Protein AF-A0AA94M125-F1 (afdb_monomer_lite)

Secondary structure (DSSP, 8-state):
----EETTTTEETTEE-SSHHHHHHHHHHHHHHHHHHHHHHH--

Sequence (44 aa):
MTLDINKEGLTILGIPFDSFSDFNIVWYVLDYQRLKIMNLLFKR

pLDDT: mean 88.16, std 8.78, range [55.38, 96.56]

Structure (mmCIF, N/CA/C/O backbone):
data_AF-A0AA94M125-F1
#
_entry.id   AF-A0AA94M125-F1
#
loop_
_atom_site.group_PDB
_atom_site.id
_atom_site.type_symbol
_atom_site.label_atom_id
_atom_site.label_alt_id
_atom_site.label_comp_id
_atom_site.label_asym_id
_atom_site.label_entity_id
_atom_site.label_seq_id
_atom_site.pdbx_PDB_ins_code
_atom_site.Cartn_x
_atom_site.Cartn_y
_atom_site.Cartn_z
_atom_site.occupancy
_atom_site.B_iso_or_equiv
_atom_site.auth_seq_id
_atom_site.auth_comp_id
_atom_site.auth_asym_id
_atom_site.auth_atom_id
_atom_site.pdbx_PDB_model_num
ATOM 1 N N . MET A 1 1 ? -11.420 -8.395 4.728 1.00 61.34 1 MET A N 1
ATOM 2 C CA . MET A 1 1 ? -10.245 -8.455 3.834 1.00 61.34 1 MET A CA 1
ATOM 3 C C . MET A 1 1 ? -9.064 -7.895 4.599 1.00 61.34 1 MET A C 1
ATOM 5 O O . MET A 1 1 ? -9.186 -6.798 5.131 1.00 61.34 1 MET A O 1
ATOM 9 N N . THR A 1 2 ? -7.981 -8.656 4.716 1.00 77.44 2 THR A N 1
ATOM 10 C CA . THR A 1 2 ? -6.733 -8.202 5.346 1.00 77.44 2 THR A CA 1
ATOM 11 C C . THR A 1 2 ? -5.856 -7.609 4.251 1.00 77.44 2 THR A C 1
ATOM 13 O O . THR A 1 2 ? -5.683 -8.243 3.214 1.00 77.44 2 THR A O 1
ATOM 16 N N . LEU A 1 3 ? -5.364 -6.384 4.440 1.00 83.88 3 LEU A N 1
ATOM 17 C CA . LEU A 1 3 ? -4.425 -5.768 3.505 1.00 83.88 3 LEU A CA 1
ATOM 18 C C . LEU A 1 3 ? -3.051 -6.420 3.708 1.00 83.88 3 LEU A C 1
ATOM 20 O O . LEU A 1 3 ? -2.439 -6.230 4.755 1.00 83.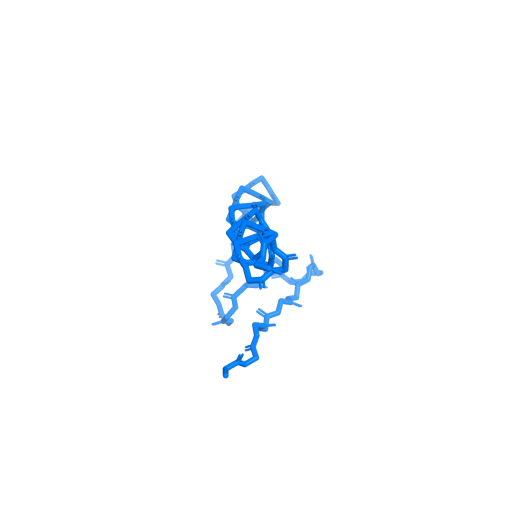88 3 LEU A O 1
ATOM 24 N N . ASP A 1 4 ? -2.615 -7.212 2.731 1.00 89.62 4 ASP A N 1
ATOM 25 C CA . ASP A 1 4 ? -1.310 -7.877 2.728 1.00 89.62 4 ASP A CA 1
ATOM 26 C C . ASP A 1 4 ? -0.236 -6.936 2.169 1.00 89.62 4 ASP A C 1
ATOM 28 O O . ASP A 1 4 ? -0.378 -6.424 1.055 1.00 89.62 4 ASP A O 1
ATOM 32 N N . ILE A 1 5 ? 0.801 -6.657 2.960 1.00 91.50 5 ILE A N 1
ATOM 33 C CA . ILE A 1 5 ? 1.877 -5.721 2.617 1.00 91.50 5 ILE A CA 1
ATOM 34 C C . ILE A 1 5 ? 3.205 -6.345 3.024 1.00 91.50 5 ILE A C 1
ATOM 36 O O . ILE A 1 5 ? 3.458 -6.565 4.210 1.00 91.50 5 ILE A O 1
ATOM 40 N N . ASN A 1 6 ? 4.094 -6.521 2.054 1.00 92.94 6 ASN A N 1
ATOM 41 C CA . ASN A 1 6 ? 5.482 -6.883 2.282 1.00 92.94 6 ASN A CA 1
ATOM 42 C C . ASN A 1 6 ? 6.382 -5.716 1.861 1.00 92.94 6 ASN A C 1
ATOM 44 O O . ASN A 1 6 ? 6.552 -5.447 0.676 1.00 92.94 6 ASN A O 1
ATOM 48 N N . LYS A 1 7 ? 6.970 -5.016 2.834 1.00 88.44 7 LYS A N 1
ATOM 49 C CA . LYS A 1 7 ? 7.857 -3.874 2.559 1.00 88.44 7 LYS A CA 1
ATOM 50 C C . LYS A 1 7 ? 9.234 -4.292 2.049 1.00 88.44 7 LYS A C 1
ATOM 52 O O . LYS A 1 7 ? 9.856 -3.522 1.332 1.00 88.44 7 LYS A O 1
ATOM 57 N N . GLU A 1 8 ? 9.704 -5.483 2.410 1.00 90.88 8 GLU A N 1
ATOM 58 C CA . GLU A 1 8 ? 11.004 -5.996 1.964 1.00 90.88 8 GLU A CA 1
ATOM 59 C C . GLU A 1 8 ? 10.930 -6.460 0.507 1.00 90.88 8 GLU A C 1
ATOM 61 O O . GLU A 1 8 ? 11.808 -6.152 -0.291 1.00 90.88 8 GLU A O 1
ATOM 66 N N . GLY A 1 9 ? 9.837 -7.139 0.147 1.00 93.31 9 GLY A N 1
ATOM 67 C CA . GLY A 1 9 ? 9.552 -7.583 -1.220 1.00 93.31 9 GLY A CA 1
ATOM 68 C C . GLY A 1 9 ? 8.822 -6.556 -2.088 1.00 93.31 9 GLY A C 1
ATOM 69 O O . GLY A 1 9 ? 8.374 -6.916 -3.174 1.00 93.31 9 GLY A O 1
ATOM 70 N N . LEU A 1 10 ? 8.637 -5.322 -1.594 1.00 95.69 10 LEU A N 1
ATOM 71 C CA . LEU A 1 10 ? 7.874 -4.252 -2.252 1.00 95.69 10 LEU A CA 1
ATOM 72 C C . LEU A 1 10 ? 6.555 -4.760 -2.841 1.00 95.69 10 LEU A C 1
ATOM 74 O O . LEU A 1 10 ? 6.277 -4.586 -4.022 1.00 95.69 10 LEU A O 1
ATOM 78 N N . THR A 1 11 ? 5.761 -5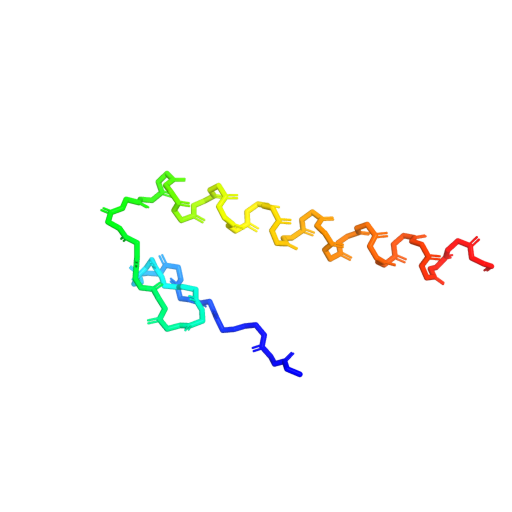.453 -2.031 1.00 95.31 11 THR A N 1
ATOM 79 C CA . THR A 1 11 ? 4.557 -6.157 -2.477 1.00 95.31 11 THR A CA 1
ATOM 80 C C . THR A 1 11 ? 3.331 -5.638 -1.735 1.00 95.31 11 THR A C 1
ATOM 82 O O . THR A 1 11 ? 3.349 -5.519 -0.508 1.00 95.31 11 THR A O 1
ATOM 85 N N . ILE A 1 12 ? 2.247 -5.354 -2.457 1.00 94.19 12 ILE A N 1
ATOM 86 C CA . ILE A 1 12 ? 0.938 -5.012 -1.877 1.00 94.19 12 ILE A CA 1
ATOM 87 C C . ILE A 1 12 ? -0.102 -5.930 -2.514 1.00 94.19 12 ILE A C 1
ATOM 89 O O . ILE A 1 12 ? -0.214 -5.971 -3.734 1.00 94.19 12 ILE A O 1
ATOM 93 N N . LEU A 1 13 ? -0.865 -6.672 -1.706 1.00 91.75 13 LEU A N 1
ATOM 94 C CA . LEU A 1 13 ? -1.870 -7.642 -2.173 1.00 91.75 13 LEU A CA 1
ATOM 95 C C . LEU A 1 13 ? -1.296 -8.695 -3.144 1.00 91.75 13 LEU A C 1
ATOM 97 O O . LEU A 1 13 ? -1.963 -9.098 -4.095 1.00 91.75 13 LEU A O 1
ATOM 101 N N . GLY A 1 14 ? -0.042 -9.108 -2.935 1.00 91.69 14 GLY A N 1
ATOM 102 C CA . GLY A 1 14 ? 0.670 -10.024 -3.834 1.00 91.69 14 GLY A CA 1
ATOM 103 C C . GLY A 1 14 ? 1.121 -9.406 -5.165 1.00 91.69 14 GLY A C 1
ATOM 104 O O . GLY A 1 14 ? 1.699 -10.112 -5.986 1.00 91.69 14 GLY A O 1
ATOM 105 N N . ILE A 1 15 ? 0.896 -8.104 -5.379 1.00 93.06 15 ILE A N 1
ATOM 106 C CA . ILE A 1 15 ? 1.368 -7.363 -6.552 1.00 93.06 15 ILE A CA 1
ATOM 107 C C . ILE A 1 15 ? 2.752 -6.780 -6.235 1.00 93.06 15 ILE A C 1
ATOM 109 O O . ILE A 1 15 ? 2.853 -5.957 -5.317 1.00 93.06 15 ILE A O 1
ATOM 113 N N . PRO A 1 16 ? 3.815 -7.203 -6.941 1.00 96.56 16 PRO A N 1
ATOM 114 C CA . PRO A 1 16 ? 5.151 -6.649 -6.768 1.00 96.56 16 PRO A CA 1
ATOM 115 C C . PRO A 1 16 ? 5.269 -5.270 -7.423 1.00 96.56 16 PRO A C 1
ATOM 117 O O . PRO A 1 16 ? 4.594 -4.977 -8.410 1.00 96.56 16 PRO A O 1
ATOM 120 N N . PHE A 1 17 ? 6.154 -4.442 -6.879 1.00 95.38 17 PHE A N 1
ATOM 121 C CA . PHE A 1 17 ? 6.497 -3.126 -7.406 1.00 95.38 17 PHE A CA 1
ATOM 122 C C . PHE A 1 17 ? 7.974 -3.090 -7.801 1.00 95.38 17 PHE A C 1
ATOM 124 O O . PHE A 1 17 ? 8.837 -3.530 -7.042 1.00 95.38 17 PHE A O 1
ATOM 131 N N . ASP A 1 18 ? 8.260 -2.507 -8.965 1.00 94.31 18 ASP A N 1
ATOM 132 C CA . ASP A 1 18 ? 9.619 -2.415 -9.514 1.00 94.31 18 ASP A CA 1
ATOM 133 C C . ASP A 1 18 ? 10.496 -1.399 -8.766 1.00 94.31 18 ASP A C 1
ATOM 135 O O . ASP A 1 18 ? 11.726 -1.460 -8.820 1.00 94.31 18 ASP A O 1
ATOM 139 N N . SER A 1 19 ? 9.876 -0.448 -8.057 1.00 94.94 19 SER A N 1
ATOM 140 C CA . SER A 1 19 ? 10.580 0.581 -7.299 1.00 94.94 19 SER A CA 1
ATOM 141 C C . SER A 1 19 ? 9.938 0.850 -5.939 1.00 94.94 19 SER A C 1
ATOM 143 O O . SER A 1 19 ? 8.719 0.783 -5.760 1.00 94.94 19 SER A O 1
ATOM 145 N N . PHE A 1 20 ? 10.772 1.235 -4.966 1.00 94.12 20 PHE A N 1
ATOM 146 C CA . PHE A 1 20 ? 10.289 1.686 -3.660 1.00 94.12 20 PHE A CA 1
ATOM 147 C C . PHE A 1 20 ? 9.407 2.939 -3.778 1.00 94.12 20 PHE A C 1
ATOM 149 O O . PHE A 1 20 ? 8.481 3.110 -2.991 1.00 94.12 20 PHE A O 1
ATOM 156 N N . SER A 1 21 ? 9.665 3.803 -4.766 1.00 95.75 21 SER A N 1
ATOM 157 C CA . SER A 1 21 ? 8.868 5.012 -4.995 1.00 95.75 21 SER A CA 1
ATOM 158 C C . SER A 1 21 ? 7.421 4.666 -5.349 1.00 95.75 21 SER A C 1
ATOM 160 O O . SER A 1 21 ? 6.499 5.180 -4.715 1.00 95.75 21 SER A O 1
ATOM 162 N N . ASP A 1 22 ? 7.218 3.754 -6.300 1.00 94.19 22 ASP A N 1
ATOM 163 C CA . ASP A 1 22 ? 5.877 3.358 -6.748 1.00 94.19 22 ASP A CA 1
ATOM 164 C C . ASP A 1 22 ? 5.119 2.622 -5.642 1.00 94.19 22 ASP A C 1
ATOM 166 O O . ASP A 1 22 ? 3.959 2.937 -5.358 1.00 94.19 22 ASP A O 1
ATOM 170 N N . PHE A 1 23 ? 5.813 1.716 -4.942 1.00 95.62 23 PHE A N 1
ATOM 171 C CA . PHE A 1 23 ? 5.293 1.064 -3.743 1.00 95.62 23 PHE A CA 1
ATOM 172 C C . PHE A 1 23 ? 4.824 2.095 -2.708 1.00 95.62 23 PHE A C 1
ATOM 174 O O . PHE A 1 23 ? 3.710 2.008 -2.190 1.00 95.62 23 PHE A O 1
ATOM 181 N N . ASN A 1 24 ? 5.662 3.093 -2.413 1.00 94.75 24 ASN A N 1
ATOM 182 C CA . ASN A 1 24 ? 5.396 4.076 -1.370 1.00 94.75 24 ASN A CA 1
ATOM 183 C C . ASN A 1 24 ? 4.222 5.002 -1.722 1.00 94.75 24 ASN A C 1
ATOM 185 O O . ASN A 1 24 ? 3.446 5.353 -0.835 1.00 94.75 24 ASN A O 1
ATOM 189 N N . ILE A 1 25 ? 4.046 5.359 -2.999 1.00 95.31 25 ILE A N 1
ATOM 190 C CA . ILE A 1 25 ? 2.889 6.142 -3.461 1.00 95.31 25 ILE A CA 1
ATOM 191 C C . ILE A 1 25 ? 1.590 5.368 -3.213 1.00 95.31 25 ILE A C 1
ATOM 193 O O . ILE A 1 25 ? 0.658 5.903 -2.607 1.00 95.31 25 ILE A O 1
ATOM 197 N N . VAL A 1 26 ? 1.528 4.102 -3.638 1.00 93.06 26 VAL A N 1
ATOM 198 C CA . VAL A 1 26 ? 0.328 3.272 -3.449 1.00 93.06 26 VAL A CA 1
ATOM 199 C C . VAL A 1 26 ? 0.071 3.017 -1.966 1.00 93.06 26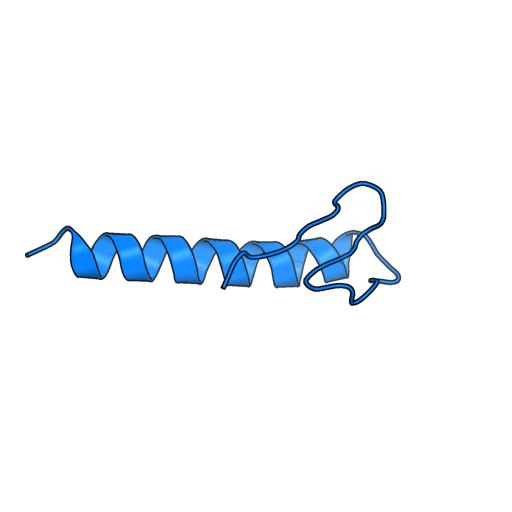 VAL A C 1
ATOM 201 O O . VAL A 1 26 ? -1.061 3.168 -1.500 1.00 93.06 26 VAL A O 1
ATOM 204 N N . TRP A 1 27 ? 1.122 2.706 -1.206 1.00 92.38 27 TRP A N 1
ATOM 205 C CA . TRP A 1 27 ? 1.043 2.532 0.241 1.00 92.38 27 TRP A CA 1
ATOM 206 C C . TRP A 1 27 ? 0.470 3.771 0.940 1.00 92.38 27 TRP A C 1
ATOM 208 O O . TRP A 1 27 ? -0.463 3.659 1.738 1.00 92.38 27 TRP A O 1
ATOM 218 N N . TYR A 1 28 ? 0.971 4.958 0.592 1.00 92.19 28 TYR A N 1
ATOM 219 C CA . TYR A 1 28 ? 0.509 6.222 1.160 1.00 92.19 28 TYR A CA 1
ATOM 220 C C . TYR A 1 28 ? -0.975 6.480 0.878 1.00 92.19 28 TYR A C 1
ATOM 222 O O . TYR A 1 28 ? -1.722 6.866 1.779 1.00 92.19 28 TYR A O 1
ATOM 230 N N . VAL A 1 29 ? -1.432 6.229 -0.353 1.00 92.00 29 VAL A N 1
ATOM 231 C CA . VAL A 1 29 ? -2.847 6.395 -0.723 1.00 92.00 29 VAL A CA 1
ATOM 232 C C . VAL A 1 29 ? -3.741 5.457 0.088 1.00 92.00 29 VAL A C 1
ATOM 234 O O . VAL A 1 29 ? -4.784 5.885 0.589 1.00 92.00 29 VAL A O 1
ATOM 237 N N . LEU A 1 30 ? -3.337 4.196 0.254 1.00 89.94 30 LEU A N 1
ATOM 238 C CA . LEU A 1 30 ? -4.099 3.214 1.028 1.00 89.94 30 LEU A CA 1
ATOM 239 C C . LEU A 1 30 ? -4.215 3.613 2.502 1.00 89.94 30 LEU A C 1
ATOM 241 O O . LEU A 1 30 ? -5.316 3.577 3.063 1.00 89.94 30 LEU A O 1
ATOM 245 N N . ASP A 1 31 ? -3.114 4.038 3.121 1.00 88.12 31 ASP A N 1
ATOM 246 C CA . ASP A 1 31 ? -3.131 4.453 4.526 1.00 88.12 31 ASP A CA 1
ATOM 247 C C . ASP A 1 31 ? -3.928 5.755 4.725 1.00 88.12 31 ASP A C 1
ATOM 249 O O . ASP A 1 31 ? -4.720 5.864 5.665 1.00 88.12 31 ASP A O 1
ATOM 253 N N . TYR A 1 32 ? -3.842 6.701 3.781 1.00 89.94 32 TYR A N 1
ATOM 254 C CA . TYR A 1 32 ? -4.654 7.921 3.800 1.00 89.94 32 TYR A CA 1
ATOM 255 C C . TYR A 1 32 ? -6.161 7.626 3.734 1.00 89.94 32 TYR A C 1
ATOM 257 O O . TYR A 1 32 ? -6.942 8.193 4.505 1.00 89.94 32 TYR A O 1
ATOM 265 N N . GLN A 1 33 ? -6.594 6.715 2.853 1.00 86.44 33 GLN A N 1
ATOM 266 C CA . GLN A 1 33 ? -8.004 6.310 2.773 1.00 86.44 33 GLN A CA 1
ATOM 267 C C . GLN A 1 33 ? -8.466 5.633 4.066 1.00 86.44 33 GLN A C 1
ATOM 269 O O . GLN A 1 33 ? -9.553 5.938 4.565 1.00 86.44 33 GLN A O 1
ATOM 274 N N . ARG A 1 34 ? -7.626 4.772 4.655 1.00 85.94 34 ARG A N 1
ATOM 275 C CA . ARG A 1 34 ? -7.916 4.133 5.944 1.00 85.94 34 ARG A CA 1
ATOM 276 C C . ARG A 1 34 ? -8.115 5.175 7.043 1.00 85.94 34 ARG A C 1
ATOM 278 O O . ARG A 1 34 ? -9.118 5.126 7.755 1.00 85.94 34 ARG A O 1
ATOM 285 N N . LEU A 1 35 ? -7.213 6.151 7.139 1.00 85.06 35 LEU A N 1
ATOM 286 C CA . LEU A 1 35 ? -7.298 7.230 8.122 1.00 85.06 35 LEU A CA 1
ATOM 287 C C . LEU A 1 35 ? -8.544 8.102 7.910 1.00 85.06 35 LEU A C 1
ATOM 289 O O . LEU A 1 35 ? -9.222 8.470 8.871 1.00 85.06 35 LEU A O 1
ATOM 293 N N . LYS A 1 36 ? -8.892 8.403 6.654 1.00 88.25 36 LYS A N 1
ATOM 294 C CA . LYS A 1 36 ? -10.096 9.169 6.309 1.00 88.25 36 LYS A CA 1
ATOM 295 C C . LYS A 1 36 ? -11.376 8.441 6.721 1.00 88.25 36 LYS A C 1
ATOM 297 O O . LYS A 1 36 ? -12.259 9.067 7.305 1.00 88.25 36 LYS A O 1
ATOM 302 N N . ILE A 1 37 ? -11.469 7.138 6.449 1.00 83.69 37 ILE A N 1
ATOM 303 C CA . ILE A 1 37 ? -12.617 6.312 6.847 1.00 83.69 37 ILE A CA 1
ATOM 304 C C . ILE A 1 37 ? -12.734 6.269 8.371 1.00 83.69 37 ILE A C 1
ATOM 306 O O . ILE A 1 37 ? -13.820 6.493 8.896 1.00 83.69 37 ILE A O 1
ATOM 310 N N . MET A 1 38 ? -11.625 6.062 9.087 1.00 81.06 38 MET A N 1
ATOM 311 C CA . MET A 1 38 ? -11.622 6.092 10.554 1.00 81.06 38 MET A CA 1
ATOM 312 C C . MET A 1 38 ? -12.117 7.450 11.073 1.00 81.06 38 MET A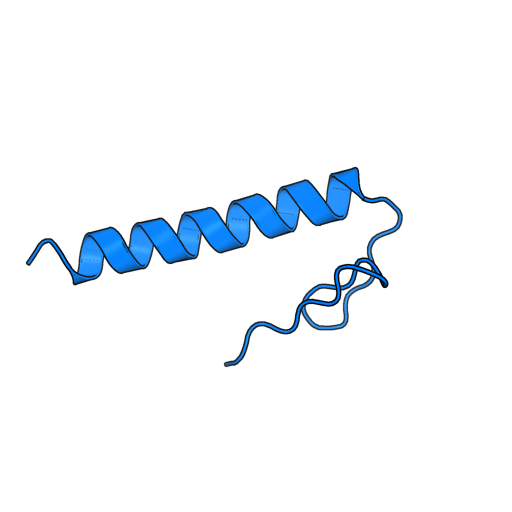 C 1
ATOM 314 O O . MET A 1 38 ? -13.035 7.495 11.885 1.00 81.06 38 MET A O 1
ATOM 318 N N . ASN A 1 39 ? -11.612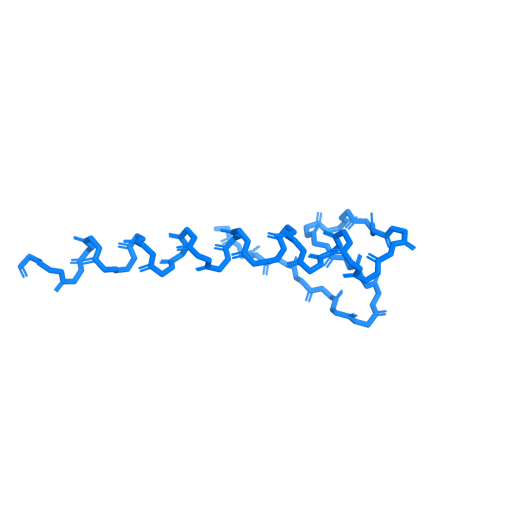 8.564 10.538 1.00 82.88 39 ASN A N 1
ATOM 319 C CA . ASN A 1 39 ? -12.076 9.901 10.921 1.00 82.88 39 ASN A CA 1
ATOM 320 C C . ASN A 1 39 ? -13.569 10.134 10.645 1.00 82.88 39 ASN A C 1
ATOM 322 O O . ASN A 1 39 ? -14.226 10.816 11.426 1.00 82.88 39 ASN A O 1
ATOM 326 N N . LEU A 1 40 ? -14.117 9.590 9.555 1.00 83.31 40 LEU A N 1
ATOM 327 C CA . LEU A 1 40 ? -15.553 9.669 9.260 1.00 83.31 40 LEU A CA 1
ATOM 328 C C . LEU A 1 40 ? -16.396 8.808 10.210 1.00 83.31 40 LEU A C 1
ATOM 330 O O . LEU A 1 40 ? -17.504 9.202 10.563 1.00 83.31 40 LEU A O 1
ATOM 334 N N . LEU A 1 41 ? -15.882 7.648 10.621 1.00 79.56 41 LEU A N 1
ATOM 335 C CA . LEU A 1 41 ? -16.572 6.729 11.528 1.00 79.56 41 LEU A CA 1
ATOM 336 C C . LEU A 1 41 ? -16.530 7.198 12.992 1.00 79.56 41 LEU A C 1
ATOM 338 O O . LEU A 1 41 ? -17.500 6.981 13.709 1.00 79.56 41 LEU A O 1
ATOM 342 N N . PHE A 1 42 ? -15.451 7.861 13.422 1.00 76.00 42 PHE A N 1
ATOM 343 C CA . PHE A 1 42 ? -15.253 8.311 14.809 1.00 76.00 42 PHE A CA 1
ATOM 344 C C . PHE A 1 42 ? -15.661 9.770 15.082 1.00 76.00 42 PHE A C 1
ATOM 346 O O . PHE A 1 42 ? -15.616 10.198 16.230 1.00 76.00 42 PHE A O 1
ATOM 353 N N . LYS A 1 43 ? -16.064 10.545 14.064 1.00 71.69 43 LYS A N 1
ATOM 354 C CA . LYS A 1 43 ? -16.626 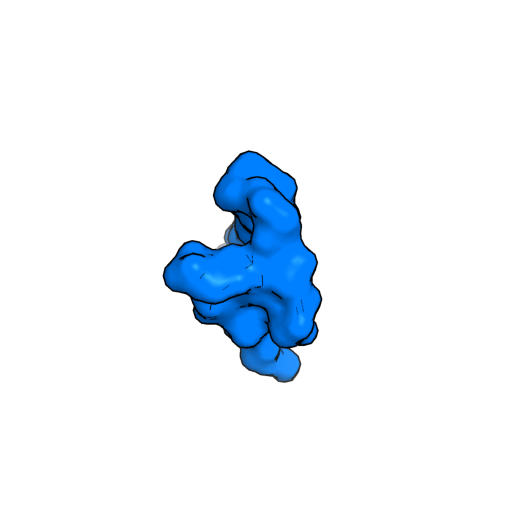11.905 14.231 1.00 71.69 43 LYS A CA 1
ATOM 355 C C . LYS A 1 43 ? -18.160 11.940 14.381 1.00 71.69 43 LYS A C 1
ATOM 357 O O . LYS A 1 43 ? -18.749 13.001 14.182 1.00 71.69 43 LYS A O 1
ATOM 362 N N . ARG A 1 44 ? -18.806 10.809 14.681 1.00 55.38 44 ARG A N 1
ATOM 363 C CA . ARG A 1 44 ? -20.238 10.751 15.022 1.00 55.38 44 ARG A CA 1
ATOM 364 C C . ARG A 1 44 ? -20.465 10.927 16.512 1.00 55.38 44 ARG A C 1
ATOM 366 O O . ARG A 1 44 ? -19.684 10.329 17.280 1.00 55.38 44 ARG A O 1
#

Foldseek 3Di:
DDFDDDLVQLDTPNRGDPDNVVSVVVVVVVVVVVVVVVCVVPVD

Radius of gyration: 12.46 Å; chains: 1; bounding box: 31×22×24 Å

Organism: NCBI:txid315405